Protein AF-G9K711-F1 (afdb_monomer_lite)

Radius of gyration: 16.86 Å; chains: 1; bounding box: 45×34×50 Å

pLDDT: mean 90.22, std 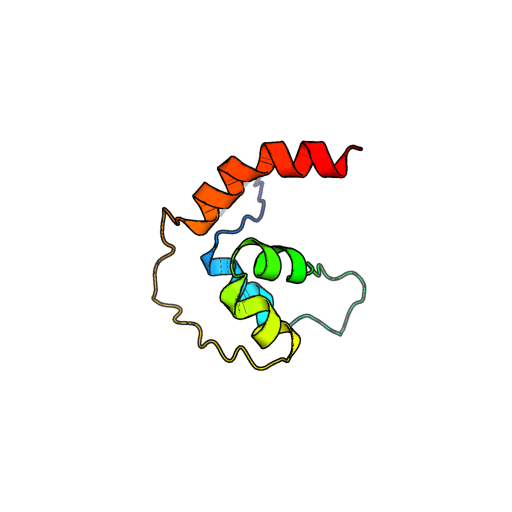9.46, range [45.94, 98.25]

Secondary structure (DSSP, 8-state):
--S----------HHHHHHHHHPPPPSS-SSS----SHHHHHHH-HHHHHHHHTT-------SSSPPPS--HHHHHHHHHHHHHHHHHT-

Foldseek 3Di:
DDDDDDDDDDDDALLCLVVLLPPDFDPPDDPDDRDDSLVVCCQQVVVCNVCSVVVNPPDDDDPVDDGDPDDPSVVVCVVCVVVVVVVVVD

Organism: Mustela putorius furo (NCBI:txid9669)

Sequence (90 aa):
HGFNCAESTNFATLRWIDYGKVATQCTCRKDMVKISMDVFVRILQPERYELWKQGKDLTVLDHTRPTALSSPELSTWSASRASLKAKLLR

Structure (mmCIF, N/CA/C/O backbone):
data_AF-G9K711-F1
#
_entry.id   AF-G9K711-F1
#
loop_
_atom_site.group_PDB
_atom_site.id
_atom_site.type_symbol
_atom_site.label_atom_id
_atom_site.label_alt_id
_atom_site.label_comp_id
_atom_site.label_asym_id
_atom_site.label_entity_id
_atom_site.label_seq_id
_atom_site.pdbx_PDB_ins_code
_atom_site.Cartn_x
_atom_site.Cartn_y
_atom_site.Cartn_z
_atom_site.occupancy
_atom_site.B_iso_or_equiv
_atom_site.auth_seq_id
_atom_site.auth_comp_id
_atom_site.auth_asym_id
_atom_site.auth_atom_id
_atom_site.pdbx_PDB_model_num
ATOM 1 N N . HIS A 1 1 ? 19.016 7.322 -25.527 1.00 77.19 1 HIS A N 1
ATOM 2 C CA . HIS A 1 1 ? 19.373 6.217 -24.609 1.00 77.19 1 HIS A CA 1
ATOM 3 C C . HIS A 1 1 ? 20.868 5.928 -24.735 1.00 77.19 1 HIS A C 1
ATOM 5 O O . HIS A 1 1 ? 21.399 6.142 -25.816 1.00 77.19 1 HIS A O 1
ATOM 11 N N . GLY A 1 2 ? 21.543 5.544 -23.646 1.00 94.12 2 GLY A N 1
ATOM 12 C CA . GLY A 1 2 ? 23.005 5.384 -23.548 1.00 94.12 2 GLY A CA 1
ATOM 13 C C . GLY A 1 2 ? 23.402 4.712 -22.223 1.00 94.12 2 GLY A C 1
ATOM 14 O O . GLY A 1 2 ? 22.519 4.197 -21.540 1.00 94.12 2 GLY A O 1
ATOM 15 N N . PHE A 1 3 ? 24.693 4.717 -21.860 1.00 87.62 3 PHE A N 1
ATOM 16 C CA . PHE A 1 3 ? 25.193 4.080 -20.628 1.00 87.62 3 PHE A CA 1
ATOM 17 C C . PHE A 1 3 ? 24.557 4.685 -19.368 1.00 87.62 3 PHE A C 1
ATOM 19 O O . PHE A 1 3 ? 24.633 5.897 -19.160 1.00 87.62 3 PHE A O 1
ATOM 26 N N . ASN A 1 4 ? 23.934 3.849 -18.533 1.00 96.94 4 ASN A N 1
ATOM 27 C CA . ASN A 1 4 ? 23.317 4.276 -17.281 1.00 96.94 4 ASN A CA 1
ATOM 28 C C . ASN A 1 4 ? 23.297 3.174 -16.204 1.00 96.94 4 ASN A C 1
ATOM 30 O O . ASN A 1 4 ? 23.557 2.003 -16.467 1.00 96.94 4 ASN A O 1
ATOM 34 N N . CYS A 1 5 ? 22.969 3.594 -14.981 1.00 97.19 5 CYS A N 1
ATOM 35 C CA . CYS A 1 5 ? 22.627 2.754 -13.836 1.00 97.19 5 CYS A CA 1
ATOM 36 C C . CYS A 1 5 ? 21.454 3.423 -13.100 1.00 97.19 5 CYS A C 1
ATOM 38 O O . CYS A 1 5 ? 21.430 4.652 -12.993 1.00 97.19 5 CYS A O 1
ATOM 40 N N . ALA A 1 6 ? 20.476 2.641 -12.638 1.00 97.50 6 ALA A N 1
ATOM 41 C CA . ALA A 1 6 ? 19.284 3.144 -11.959 1.00 97.50 6 ALA A CA 1
ATOM 42 C C . ALA A 1 6 ? 18.902 2.255 -10.768 1.00 97.50 6 ALA A C 1
ATOM 44 O O . ALA A 1 6 ? 19.003 1.031 -10.840 1.00 97.50 6 ALA A O 1
ATOM 45 N N . GLU A 1 7 ? 18.407 2.887 -9.707 1.00 98.25 7 GLU A N 1
ATOM 46 C CA . GLU A 1 7 ? 17.839 2.239 -8.524 1.00 98.25 7 GLU A CA 1
ATOM 47 C C . GLU A 1 7 ? 16.350 2.593 -8.412 1.00 98.25 7 GLU A C 1
ATOM 49 O O . GLU A 1 7 ? 15.929 3.680 -8.816 1.00 98.25 7 GLU A O 1
ATOM 54 N N . SER A 1 8 ? 15.535 1.677 -7.879 1.00 97.38 8 SER A N 1
ATOM 55 C CA . SER A 1 8 ? 14.108 1.925 -7.661 1.00 97.38 8 SER A CA 1
ATOM 56 C C . SER A 1 8 ? 13.577 1.199 -6.430 1.00 97.38 8 SER A C 1
ATOM 58 O O . SER A 1 8 ? 14.065 0.136 -6.053 1.00 97.38 8 SER A O 1
ATOM 60 N N . THR A 1 9 ? 12.539 1.776 -5.827 1.00 97.94 9 THR A N 1
ATOM 61 C CA . THR A 1 9 ? 11.754 1.149 -4.763 1.00 97.94 9 THR A CA 1
ATOM 62 C C . THR A 1 9 ? 10.291 1.562 -4.878 1.00 97.94 9 THR A C 1
ATOM 64 O O . THR A 1 9 ? 9.971 2.611 -5.445 1.00 97.94 9 THR A O 1
ATOM 67 N N . ASN A 1 10 ? 9.388 0.744 -4.341 1.00 97.94 10 ASN A N 1
ATOM 68 C CA . ASN A 1 10 ? 7.973 1.082 -4.254 1.00 97.94 10 ASN A CA 1
ATOM 69 C C . ASN A 1 10 ? 7.642 1.694 -2.890 1.00 97.94 10 ASN A C 1
ATOM 71 O O . ASN A 1 10 ? 8.239 1.368 -1.868 1.00 97.94 10 ASN A O 1
ATOM 75 N N . PHE A 1 11 ? 6.634 2.557 -2.878 1.00 95.62 11 PHE A N 1
ATOM 76 C CA . PHE A 1 11 ? 6.060 3.137 -1.671 1.00 95.62 11 PHE A CA 1
ATOM 77 C C . PHE A 1 11 ? 4.540 3.230 -1.829 1.00 95.62 11 PHE A C 1
ATOM 79 O O . PHE A 1 11 ? 4.004 3.028 -2.920 1.00 95.62 11 PHE A O 1
ATOM 86 N N . ALA A 1 12 ? 3.842 3.531 -0.737 1.00 93.69 12 ALA A N 1
ATOM 87 C CA . ALA A 1 12 ? 2.390 3.636 -0.720 1.00 93.69 12 ALA A CA 1
ATOM 88 C C . ALA A 1 12 ? 1.928 4.913 -0.015 1.00 93.69 12 ALA A C 1
ATOM 90 O O . ALA A 1 12 ? 2.604 5.456 0.856 1.00 93.69 12 ALA A O 1
ATOM 91 N N . THR A 1 13 ? 0.735 5.362 -0.391 1.00 92.50 13 THR A N 1
ATOM 92 C CA . THR A 1 13 ? -0.023 6.435 0.265 1.00 92.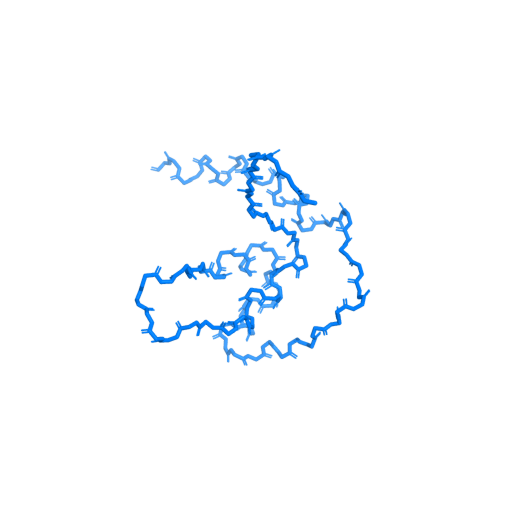50 13 THR A CA 1
ATOM 93 C C . THR A 1 13 ? -1.375 5.873 0.706 1.00 92.50 13 THR A C 1
ATOM 95 O O . THR A 1 13 ? -1.728 4.760 0.320 1.00 92.50 13 THR A O 1
ATOM 98 N N . LEU A 1 14 ? -2.185 6.612 1.470 1.00 91.94 14 LEU A N 1
ATOM 99 C CA . LEU A 1 14 ? -3.512 6.107 1.866 1.00 91.94 14 LEU A CA 1
ATOM 100 C C . LEU A 1 14 ? -4.403 5.753 0.676 1.00 91.94 14 LEU A C 1
ATOM 102 O O . LEU A 1 14 ? -5.128 4.763 0.715 1.00 91.94 14 LEU A O 1
ATOM 106 N N . ARG A 1 15 ? -4.294 6.5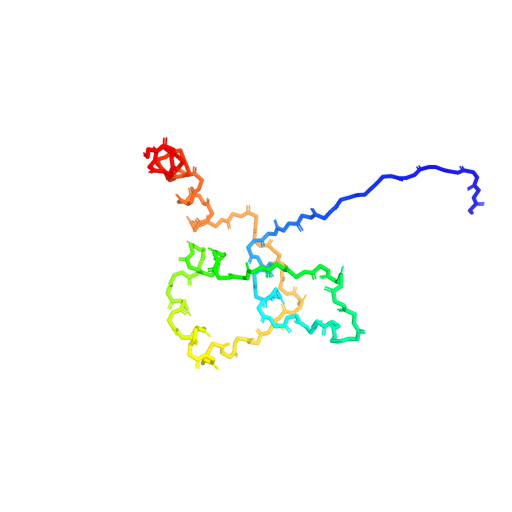18 -0.416 1.00 93.94 15 ARG A N 1
ATOM 107 C CA . ARG A 1 15 ? -5.051 6.262 -1.645 1.00 93.94 15 ARG A CA 1
ATOM 108 C C . ARG A 1 15 ? -4.740 4.881 -2.228 1.00 93.94 15 ARG A C 1
ATOM 110 O O . ARG A 1 15 ? -5.620 4.277 -2.827 1.00 93.94 15 ARG A O 1
ATOM 117 N N . TRP A 1 16 ? -3.522 4.367 -2.034 1.00 95.88 16 TRP A N 1
ATOM 118 C CA . TRP A 1 16 ? -3.119 3.045 -2.521 1.00 95.88 16 TRP A CA 1
ATOM 119 C C . TRP A 1 16 ? -3.898 1.900 -1.862 1.00 95.88 16 TRP A C 1
ATOM 121 O O . TRP A 1 16 ? -4.059 0.862 -2.495 1.00 95.88 16 TRP A O 1
ATOM 131 N N . ILE A 1 17 ? -4.430 2.072 -0.646 1.00 95.56 17 ILE A N 1
ATOM 132 C CA . ILE A 1 17 ? -5.141 0.998 0.068 1.00 95.56 17 ILE A CA 1
ATOM 133 C C . ILE A 1 17 ? -6.314 0.476 -0.766 1.00 95.56 17 ILE A C 1
ATOM 135 O O . ILE A 1 17 ? -6.456 -0.736 -0.923 1.00 95.56 17 ILE A O 1
ATOM 139 N N . ASP A 1 18 ? -7.105 1.369 -1.369 1.00 96.25 18 ASP A N 1
ATOM 140 C CA . ASP A 1 18 ? -8.237 0.948 -2.196 1.00 96.25 18 ASP A CA 1
ATOM 141 C C . ASP A 1 18 ? -7.785 0.197 -3.459 1.00 96.25 18 ASP A C 1
ATOM 143 O O . ASP A 1 18 ? -8.418 -0.786 -3.834 1.00 96.25 18 ASP A O 1
ATOM 147 N N . TYR A 1 19 ? -6.645 0.572 -4.051 1.00 97.00 19 TYR A N 1
ATOM 148 C CA . TYR A 1 19 ? -6.037 -0.183 -5.154 1.00 97.00 19 TYR A CA 1
ATOM 149 C C . TYR A 1 19 ? -5.549 -1.559 -4.700 1.00 97.00 19 TYR A C 1
ATOM 151 O O . TYR A 1 19 ? -5.799 -2.551 -5.378 1.00 97.00 19 TYR A O 1
ATOM 159 N N . GLY A 1 20 ? -4.877 -1.639 -3.549 1.00 96.69 20 GLY A N 1
ATOM 160 C CA . GLY A 1 20 ? -4.354 -2.892 -3.009 1.00 96.69 20 GLY A CA 1
ATOM 161 C C . GLY A 1 20 ? -5.451 -3.915 -2.705 1.00 96.69 20 GLY A C 1
ATOM 162 O O . GLY A 1 20 ? -5.252 -5.104 -2.942 1.00 96.69 20 GLY A O 1
ATOM 163 N N . LYS A 1 21 ? -6.632 -3.470 -2.248 1.00 96.56 21 LYS A N 1
ATOM 164 C CA . LYS A 1 21 ? -7.784 -4.354 -1.975 1.00 96.56 21 LYS A CA 1
ATOM 165 C C . LYS A 1 21 ? -8.344 -5.032 -3.222 1.00 96.56 21 LYS A C 1
ATOM 167 O O . LYS A 1 21 ? -8.810 -6.161 -3.116 1.00 96.56 21 LYS A O 1
ATOM 172 N N . VAL A 1 22 ? -8.315 -4.352 -4.369 1.00 95.69 22 VAL A N 1
ATOM 173 C CA . VAL A 1 22 ? -8.914 -4.838 -5.629 1.00 95.69 22 VAL A CA 1
ATOM 174 C C . VAL A 1 22 ? -7.873 -5.279 -6.661 1.00 95.69 22 VAL A C 1
ATOM 176 O O . VAL A 1 22 ? -8.221 -5.642 -7.784 1.00 95.69 22 VAL A O 1
ATOM 179 N N .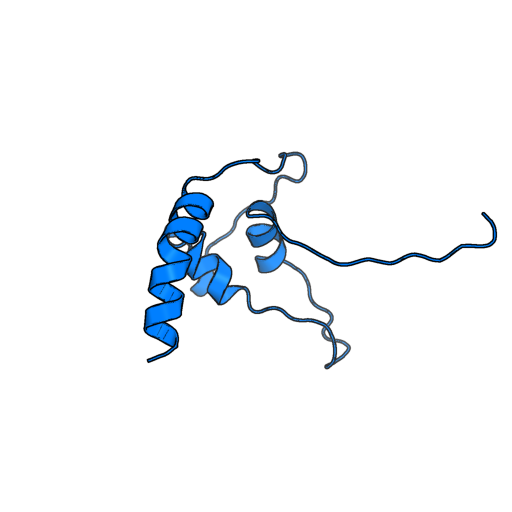 ALA A 1 23 ? -6.587 -5.252 -6.304 1.00 95.81 23 ALA A N 1
ATOM 180 C CA . ALA A 1 23 ? -5.507 -5.635 -7.197 1.00 95.81 23 ALA A CA 1
ATOM 181 C C . ALA A 1 23 ? -5.658 -7.097 -7.642 1.00 95.81 23 ALA A C 1
ATOM 183 O O . ALA A 1 23 ? -5.666 -8.023 -6.828 1.00 95.81 23 ALA A O 1
ATOM 184 N N . THR A 1 24 ? -5.726 -7.312 -8.956 1.00 95.38 24 THR A N 1
ATOM 185 C CA . THR A 1 24 ? -5.704 -8.661 -9.529 1.00 95.38 24 THR A CA 1
ATOM 186 C C . THR A 1 24 ? -4.295 -9.234 -9.407 1.00 95.38 24 THR A C 1
ATOM 188 O O . THR A 1 24 ? -3.327 -8.642 -9.882 1.00 95.38 24 THR A O 1
ATOM 191 N N . GLN A 1 25 ? -4.168 -10.389 -8.758 1.00 96.12 25 GLN A N 1
ATOM 192 C CA . GLN A 1 25 ? -2.882 -11.045 -8.520 1.00 96.12 25 GLN A CA 1
ATOM 193 C C . GLN A 1 25 ? -2.641 -12.148 -9.558 1.00 96.12 25 GLN A C 1
ATOM 195 O O . GLN A 1 25 ? -3.574 -12.874 -9.900 1.00 96.12 25 GLN A O 1
ATOM 200 N N . CYS A 1 26 ? -1.393 -12.346 -10.012 1.00 97.12 26 CYS A N 1
ATOM 201 C CA . CYS A 1 26 ? -1.078 -13.555 -10.788 1.00 97.12 26 CYS A CA 1
ATOM 202 C C . CYS A 1 26 ? -1.340 -14.794 -9.918 1.00 97.12 26 CYS A C 1
ATOM 204 O O . CYS A 1 26 ? -0.897 -14.907 -8.770 1.00 97.12 26 CYS A O 1
ATOM 206 N N . THR A 1 27 ? -2.065 -15.734 -10.510 1.00 96.75 27 THR A N 1
ATOM 207 C CA . THR A 1 27 ? -2.342 -17.079 -9.987 1.00 96.75 27 THR A CA 1
ATOM 208 C C . THR A 1 27 ? -1.433 -18.137 -10.621 1.00 96.75 27 THR A C 1
ATOM 210 O O . THR A 1 27 ? -1.401 -19.281 -10.186 1.00 96.75 27 THR A O 1
ATOM 213 N N . CYS A 1 28 ? -0.660 -17.723 -11.624 1.00 97.19 28 CYS A N 1
ATOM 214 C CA . CYS A 1 28 ? 0.241 -18.513 -12.448 1.00 97.19 28 CYS A CA 1
ATOM 215 C C . CYS A 1 28 ? 1.542 -18.949 -11.750 1.00 97.19 28 CYS A C 1
ATOM 217 O O . CYS A 1 28 ? 2.159 -19.938 -12.139 1.00 97.19 28 CYS A O 1
ATOM 219 N N . ARG A 1 29 ? 1.970 -18.208 -10.723 1.00 96.69 29 ARG A N 1
ATOM 220 C CA . ARG A 1 29 ? 3.240 -18.388 -10.013 1.00 96.69 29 ARG A CA 1
ATOM 221 C C . ARG A 1 29 ? 3.048 -18.219 -8.512 1.00 96.69 29 ARG A C 1
ATOM 223 O O . ARG A 1 29 ? 2.275 -17.372 -8.067 1.00 96.69 29 ARG A O 1
ATOM 230 N N . LYS A 1 30 ? 3.767 -19.027 -7.730 1.00 94.56 30 LYS A N 1
ATOM 231 C CA . LYS A 1 30 ? 3.664 -19.040 -6.259 1.00 94.56 30 LYS A CA 1
ATOM 232 C C . LYS A 1 30 ? 4.531 -17.978 -5.579 1.00 94.56 30 LYS A C 1
ATOM 234 O O . LYS A 1 30 ? 4.217 -17.579 -4.468 1.00 94.56 30 LYS A O 1
ATOM 239 N N . ASP A 1 31 ? 5.581 -17.518 -6.246 1.00 95.31 31 ASP A N 1
ATOM 240 C CA . ASP A 1 31 ? 6.591 -16.581 -5.743 1.00 95.31 31 ASP A CA 1
ATOM 241 C C . ASP A 1 31 ? 6.292 -15.112 -6.083 1.00 95.31 31 ASP A C 1
ATOM 243 O O . ASP A 1 31 ? 7.149 -14.242 -5.957 1.00 95.31 31 ASP A O 1
ATOM 247 N N . MET A 1 32 ? 5.062 -14.817 -6.506 1.00 97.19 32 MET A N 1
ATOM 248 C CA . MET A 1 32 ? 4.626 -13.444 -6.742 1.00 97.19 32 MET A CA 1
ATOM 249 C C . MET A 1 32 ? 4.455 -12.687 -5.427 1.00 97.19 32 MET A C 1
ATOM 251 O O . MET A 1 32 ? 3.946 -13.228 -4.444 1.00 97.19 32 MET A O 1
ATOM 255 N N . VAL A 1 33 ? 4.798 -11.397 -5.438 1.00 96.69 33 VAL A N 1
ATOM 256 C CA . VAL A 1 33 ? 4.584 -10.510 -4.290 1.00 96.69 33 VAL A CA 1
ATOM 257 C C . VAL A 1 33 ? 3.090 -10.408 -3.989 1.00 96.69 33 VAL A C 1
ATOM 259 O O . VAL A 1 33 ? 2.294 -9.990 -4.831 1.00 96.69 33 VAL A O 1
ATOM 262 N N . LYS A 1 34 ? 2.719 -10.775 -2.762 1.00 96.44 34 LYS A N 1
ATOM 263 C CA . LYS A 1 34 ? 1.370 -10.625 -2.216 1.00 96.44 34 LYS A CA 1
ATOM 264 C C . LYS A 1 34 ? 1.480 -9.997 -0.839 1.00 96.44 34 LYS A C 1
ATOM 266 O O . LYS A 1 34 ? 2.096 -10.564 0.059 1.00 96.44 34 LYS A O 1
ATOM 271 N N . ILE A 1 35 ? 0.891 -8.819 -0.683 1.00 97.00 35 ILE A N 1
ATOM 272 C CA . ILE A 1 35 ? 0.871 -8.090 0.583 1.00 97.00 35 ILE A CA 1
ATOM 273 C C . ILE A 1 35 ? -0.525 -8.250 1.179 1.00 97.00 35 ILE A C 1
ATOM 275 O O . ILE A 1 35 ? -1.522 -8.004 0.501 1.00 97.00 35 ILE A O 1
ATOM 279 N N . SER A 1 36 ? -0.606 -8.677 2.440 1.00 96.88 36 SER A N 1
ATOM 280 C CA . SER A 1 36 ? -1.889 -8.739 3.141 1.00 96.88 36 SER A CA 1
ATOM 281 C C . SER A 1 36 ? -2.428 -7.328 3.359 1.00 96.88 36 SER A C 1
ATOM 283 O O . SER A 1 36 ? -1.806 -6.517 4.047 1.00 96.88 36 SER A O 1
ATOM 285 N N . MET A 1 37 ? -3.606 -7.049 2.800 1.00 97.75 37 MET A N 1
ATOM 286 C CA . MET A 1 37 ? -4.268 -5.753 2.963 1.00 97.75 37 MET A CA 1
ATOM 287 C C . MET A 1 37 ? -4.914 -5.576 4.343 1.00 97.75 37 MET A C 1
ATOM 289 O O . MET A 1 37 ? -5.228 -4.453 4.725 1.00 97.75 37 MET A O 1
ATOM 293 N N . ASP A 1 38 ? -5.062 -6.659 5.111 1.00 96.69 38 ASP A N 1
ATOM 294 C CA . ASP A 1 38 ? -5.815 -6.707 6.371 1.00 96.69 38 ASP A CA 1
ATOM 295 C C . ASP A 1 38 ? -5.355 -5.653 7.385 1.00 96.69 38 ASP A C 1
ATOM 297 O O . ASP A 1 38 ? -6.162 -4.879 7.898 1.00 96.69 38 ASP A O 1
ATOM 301 N N . VAL A 1 39 ? -4.039 -5.536 7.588 1.00 93.75 39 VAL A N 1
ATOM 302 C CA . VAL A 1 39 ? -3.462 -4.566 8.528 1.00 93.75 39 VAL A CA 1
ATOM 303 C C . VAL A 1 39 ? -3.732 -3.118 8.116 1.00 93.75 39 VAL A C 1
ATOM 305 O O . VAL A 1 39 ? -3.990 -2.280 8.978 1.00 93.75 39 VAL A O 1
ATOM 308 N N . PHE A 1 40 ? -3.712 -2.822 6.815 1.00 94.44 40 PHE A N 1
ATOM 309 C CA . PHE A 1 40 ? -3.928 -1.469 6.310 1.00 94.44 40 PHE A CA 1
ATOM 310 C C . PHE A 1 40 ? -5.391 -1.066 6.446 1.00 94.44 40 PHE A C 1
ATOM 312 O O . PHE A 1 40 ? -5.668 0.020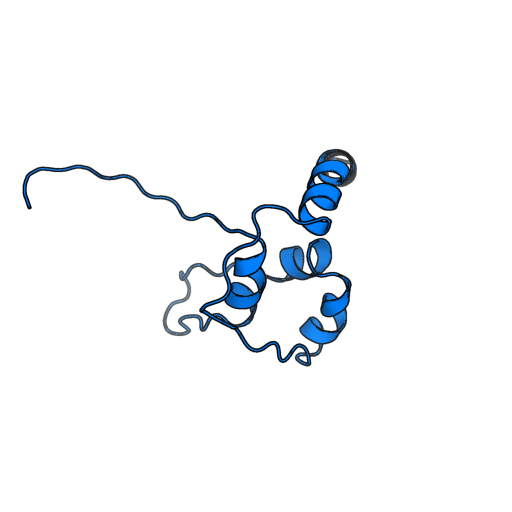 6.943 1.00 94.44 40 PHE A O 1
ATOM 319 N N . VAL A 1 41 ? -6.325 -1.948 6.078 1.00 95.25 41 VAL A N 1
ATOM 320 C CA . VAL A 1 41 ? -7.762 -1.662 6.201 1.00 95.25 41 VAL A CA 1
ATOM 321 C C . VAL A 1 41 ? -8.157 -1.544 7.671 1.00 95.25 41 VAL A C 1
ATOM 323 O O . VAL A 1 41 ? -8.796 -0.572 8.052 1.00 95.25 41 VAL A O 1
ATOM 326 N N . ARG A 1 42 ? -7.704 -2.468 8.527 1.00 92.94 42 ARG A N 1
ATOM 327 C CA . ARG A 1 42 ? -8.045 -2.459 9.957 1.00 92.94 42 ARG A CA 1
ATOM 328 C C . ARG A 1 42 ? -7.594 -1.190 10.677 1.00 92.94 42 ARG A C 1
ATOM 330 O O . ARG A 1 42 ? -8.282 -0.725 11.575 1.00 92.94 42 ARG A O 1
ATOM 337 N N . ILE A 1 43 ? -6.414 -0.675 10.334 1.00 89.44 43 ILE A N 1
ATOM 338 C CA . ILE A 1 43 ? -5.806 0.459 11.041 1.00 89.44 43 ILE A CA 1
ATOM 339 C C . ILE A 1 43 ? -6.189 1.799 10.406 1.00 89.44 43 ILE A C 1
ATOM 341 O O . ILE A 1 43 ? -6.391 2.767 11.132 1.00 89.44 43 ILE A O 1
ATOM 345 N N . LEU A 1 44 ? -6.251 1.873 9.073 1.00 91.06 44 LEU A N 1
ATOM 346 C CA . LEU A 1 44 ? -6.358 3.137 8.331 1.00 91.06 44 LEU A CA 1
ATOM 347 C C . LEU A 1 44 ? -7.722 3.337 7.651 1.00 91.06 44 LEU A C 1
ATOM 349 O O . LEU A 1 44 ? -7.959 4.410 7.110 1.00 91.06 44 LEU A O 1
ATOM 353 N N . GLN A 1 45 ? -8.595 2.324 7.659 1.00 92.88 45 GLN A N 1
ATOM 354 C CA . GLN A 1 45 ? -9.995 2.388 7.210 1.00 92.88 45 GLN A CA 1
ATOM 355 C C . GLN A 1 45 ? -10.909 1.579 8.167 1.00 92.88 45 GLN A C 1
ATOM 357 O O . GLN A 1 45 ? -11.643 0.688 7.715 1.00 92.88 45 GLN A O 1
ATOM 362 N N . PRO A 1 46 ? -10.823 1.783 9.500 1.00 92.69 46 PRO A N 1
ATOM 363 C CA . PRO A 1 46 ? -11.497 0.931 10.486 1.00 92.69 46 PRO A CA 1
ATOM 364 C C . PRO A 1 46 ? -13.018 0.872 10.293 1.00 92.69 46 PRO A C 1
ATOM 366 O O . PRO A 1 46 ? -13.624 -0.178 10.497 1.00 92.69 46 PRO A O 1
ATOM 369 N N . GLU A 1 47 ? -13.632 1.962 9.834 1.00 94.25 47 GLU A N 1
ATOM 370 C CA . GLU A 1 47 ? -15.066 2.061 9.549 1.00 94.25 47 GLU A CA 1
ATOM 371 C C . GLU A 1 47 ? -15.518 1.150 8.398 1.00 94.25 47 GLU A C 1
ATOM 373 O O . GLU A 1 47 ? -16.681 0.754 8.332 1.00 94.25 47 GLU A O 1
ATOM 378 N N . ARG A 1 48 ? -14.592 0.768 7.514 1.00 95.44 48 ARG A N 1
ATOM 379 C CA . ARG A 1 48 ? -14.846 -0.117 6.368 1.00 95.44 48 ARG A CA 1
ATOM 380 C C . ARG A 1 48 ? -14.393 -1.548 6.610 1.00 95.44 48 ARG A C 1
ATOM 382 O O . ARG A 1 48 ? -14.737 -2.419 5.814 1.00 95.44 48 ARG A O 1
ATOM 389 N N . TYR A 1 49 ? -13.642 -1.811 7.679 1.00 96.38 49 TYR A N 1
ATOM 390 C CA . TYR A 1 49 ? -12.977 -3.094 7.899 1.00 96.38 49 TYR A CA 1
ATOM 391 C C . TYR A 1 49 ? -13.953 -4.275 7.910 1.00 96.38 49 TYR A C 1
ATOM 393 O O . TYR A 1 49 ? -13.779 -5.212 7.132 1.00 96.38 49 TYR A O 1
ATOM 401 N N . GLU A 1 50 ? -15.024 -4.205 8.703 1.00 97.69 50 GLU A N 1
ATOM 402 C CA . GLU A 1 50 ? -16.013 -5.290 8.786 1.00 97.69 50 GLU A CA 1
ATOM 403 C C . GLU A 1 50 ? -16.743 -5.523 7.455 1.00 97.69 50 GLU A C 1
ATOM 405 O O . GLU A 1 50 ? -16.910 -6.663 7.016 1.00 97.69 50 GLU A O 1
ATOM 410 N N . LEU A 1 51 ? -17.125 -4.445 6.760 1.00 97.31 51 LEU A N 1
ATOM 411 C CA . LEU A 1 51 ? -17.756 -4.536 5.441 1.00 97.31 51 LEU A CA 1
ATOM 412 C C . LEU A 1 51 ? -16.806 -5.142 4.403 1.00 97.31 51 LEU A C 1
ATOM 414 O O . LEU A 1 51 ? -17.220 -5.978 3.600 1.00 97.31 51 LEU A O 1
ATOM 418 N N . TRP A 1 52 ? -15.527 -4.774 4.441 1.00 97.12 52 TRP A N 1
ATOM 419 C CA . TRP A 1 52 ? -14.505 -5.313 3.551 1.00 97.12 52 TRP A CA 1
ATOM 420 C C . TRP A 1 52 ? -14.241 -6.801 3.809 1.00 97.12 52 TRP A C 1
ATOM 422 O O . TRP A 1 52 ? -14.213 -7.579 2.855 1.00 97.12 52 TRP A O 1
ATOM 432 N N . LYS A 1 53 ? -14.144 -7.236 5.074 1.00 97.06 53 LYS A N 1
ATOM 433 C CA . LYS A 1 53 ? -13.999 -8.663 5.430 1.00 97.06 53 LYS A CA 1
ATOM 434 C C . LYS A 1 53 ? -15.185 -9.508 4.963 1.00 97.06 53 LYS A C 1
ATOM 436 O O . LYS A 1 53 ? -14.996 -10.673 4.627 1.00 97.06 53 LYS A O 1
ATOM 441 N N . GLN A 1 54 ? -16.379 -8.919 4.902 1.00 97.31 54 GLN A N 1
ATOM 442 C CA . GLN A 1 54 ? -17.589 -9.552 4.367 1.00 97.31 54 GLN A CA 1
ATOM 443 C C . GLN A 1 54 ? -17.699 -9.481 2.832 1.00 97.31 54 GLN A C 1
ATOM 445 O O . GLN A 1 54 ? -18.685 -9.967 2.281 1.00 97.31 54 GLN A O 1
ATOM 450 N N . GLY A 1 55 ? -16.743 -8.857 2.134 1.00 95.25 55 GLY A N 1
ATOM 451 C CA . GLY A 1 55 ? -16.795 -8.664 0.681 1.00 95.25 55 GLY A CA 1
ATOM 452 C C . GLY A 1 55 ? -17.843 -7.645 0.214 1.00 95.25 55 GLY A C 1
ATOM 453 O O . GLY A 1 55 ? -18.233 -7.665 -0.949 1.00 95.25 55 GLY A O 1
ATOM 454 N N . LYS A 1 56 ? -18.316 -6.764 1.106 1.00 95.88 56 LYS A N 1
ATOM 455 C CA . LYS A 1 56 ? -19.378 -5.770 0.845 1.00 95.88 56 LYS A CA 1
ATOM 456 C C . LYS A 1 56 ? -18.858 -4.346 0.623 1.00 95.88 56 LYS A C 1
ATOM 458 O O . LYS A 1 56 ? -19.643 -3.436 0.378 1.00 95.88 56 LYS A O 1
ATOM 463 N N . ASP A 1 57 ? -17.548 -4.137 0.706 1.00 94.56 57 ASP A N 1
ATOM 464 C CA . ASP A 1 57 ? -16.911 -2.852 0.404 1.00 94.56 57 ASP A CA 1
ATOM 465 C C . ASP A 1 57 ? -16.714 -2.684 -1.116 1.00 94.56 57 ASP A C 1
ATOM 467 O O . ASP A 1 57 ? -15.643 -2.960 -1.656 1.00 94.56 57 ASP A O 1
ATOM 471 N N . LEU A 1 58 ? -17.771 -2.252 -1.811 1.00 89.12 58 LEU A N 1
ATOM 472 C CA . LEU A 1 58 ? -17.836 -2.118 -3.278 1.00 89.12 58 LEU A CA 1
ATOM 473 C C . LEU A 1 58 ? -17.289 -0.778 -3.796 1.00 89.12 58 LEU A C 1
ATOM 475 O O . LEU A 1 58 ? -17.871 -0.142 -4.675 1.00 89.12 58 LEU A O 1
ATOM 479 N N . THR A 1 59 ? -16.186 -0.308 -3.226 1.00 87.31 59 THR A N 1
ATOM 480 C CA . THR A 1 59 ? -15.670 1.023 -3.557 1.00 87.31 59 THR A CA 1
ATOM 481 C C . THR A 1 59 ? -15.202 1.123 -5.006 1.00 87.31 59 THR A C 1
ATOM 483 O O . THR A 1 59 ? -14.324 0.382 -5.444 1.00 87.31 59 THR A O 1
ATOM 486 N N . VAL A 1 60 ? -15.767 2.091 -5.731 1.00 90.94 60 VAL A N 1
ATOM 487 C CA . VAL A 1 60 ? -15.373 2.435 -7.101 1.00 90.94 60 VAL A CA 1
ATOM 488 C C . VAL A 1 60 ? -14.152 3.353 -7.061 1.00 90.94 60 VAL A C 1
ATOM 490 O O . VAL A 1 60 ? -14.150 4.380 -6.380 1.00 90.94 60 VAL A O 1
ATOM 493 N N . LEU A 1 61 ? -13.100 2.982 -7.793 1.00 93.62 61 LEU A N 1
ATOM 494 C CA . LEU A 1 61 ? -11.872 3.765 -7.880 1.00 93.62 61 LEU A CA 1
ATOM 495 C C . LEU A 1 61 ? -12.028 4.914 -8.880 1.00 93.62 61 LEU A C 1
ATOM 497 O O . LEU A 1 61 ? -12.087 4.697 -10.087 1.00 93.62 61 LEU A O 1
ATOM 501 N N . ASP A 1 62 ? -12.009 6.148 -8.383 1.00 94.12 62 ASP A N 1
ATOM 502 C CA . ASP A 1 62 ? -11.767 7.320 -9.223 1.00 94.12 62 ASP A CA 1
ATOM 503 C C . ASP A 1 62 ? -10.256 7.499 -9.441 1.00 94.12 62 ASP A C 1
ATOM 505 O O . ASP A 1 62 ? -9.506 7.882 -8.535 1.00 94.12 62 ASP A O 1
ATOM 509 N N . HIS A 1 63 ? -9.807 7.203 -10.661 1.00 95.12 63 HIS A N 1
ATOM 510 C CA . HIS A 1 63 ? -8.404 7.291 -11.062 1.00 95.12 63 HIS A CA 1
ATOM 511 C C . HIS A 1 63 ? -7.911 8.727 -11.270 1.00 95.12 63 HIS A C 1
ATOM 513 O O . HIS A 1 63 ? -6.701 8.946 -11.281 1.00 95.12 63 HIS A O 1
ATOM 519 N N . THR A 1 64 ? -8.822 9.690 -11.423 1.00 95.50 64 THR A N 1
ATOM 520 C CA . THR A 1 64 ? -8.488 11.105 -11.637 1.00 95.50 64 THR A CA 1
ATOM 521 C C . THR A 1 64 ? -8.293 11.856 -10.322 1.00 95.50 64 THR A C 1
ATOM 523 O O . THR A 1 64 ? -7.630 12.894 -10.285 1.00 95.50 64 THR A O 1
ATOM 526 N N . ARG A 1 65 ? -8.805 11.299 -9.217 1.00 91.19 65 ARG A N 1
ATOM 527 C CA . ARG A 1 65 ? -8.680 11.889 -7.887 1.00 91.19 65 ARG A CA 1
ATOM 528 C C . ARG A 1 65 ? -7.215 11.915 -7.421 1.00 91.19 65 ARG A C 1
ATOM 530 O O . ARG A 1 65 ? -6.585 10.852 -7.322 1.00 91.19 65 ARG A O 1
ATOM 537 N N . PRO A 1 66 ? -6.679 13.092 -7.044 1.00 90.75 66 PRO A N 1
ATOM 538 C CA . PRO A 1 66 ? -5.321 13.200 -6.533 1.00 90.75 66 PRO A CA 1
ATOM 539 C C . PRO A 1 66 ? -5.180 12.524 -5.163 1.00 90.75 66 PRO A C 1
ATOM 541 O O . PRO A 1 66 ? -6.139 12.346 -4.410 1.00 90.75 66 PRO A O 1
ATOM 544 N N . THR A 1 67 ? -3.950 12.150 -4.818 1.00 89.25 67 THR A N 1
ATOM 545 C CA . THR A 1 67 ? -3.625 11.690 -3.465 1.00 89.25 67 THR A CA 1
ATOM 546 C C . THR A 1 67 ? -3.640 12.880 -2.506 1.00 89.25 67 THR A C 1
ATOM 548 O O . THR A 1 67 ? -2.918 13.848 -2.728 1.00 89.25 67 THR A O 1
ATOM 551 N N . ALA A 1 68 ? -4.416 12.797 -1.424 1.00 85.75 68 ALA A N 1
ATOM 552 C CA . ALA A 1 68 ? -4.368 13.792 -0.357 1.00 85.75 68 ALA A CA 1
ATOM 553 C C . ALA A 1 68 ? -2.993 13.776 0.339 1.00 85.75 68 ALA A C 1
ATOM 555 O O . ALA A 1 68 ? -2.481 12.710 0.686 1.00 85.75 68 ALA A O 1
ATOM 556 N N . LEU A 1 69 ? -2.399 14.957 0.539 1.00 78.38 69 LEU A N 1
ATOM 557 C CA . LEU A 1 69 ? -1.088 15.116 1.187 1.00 78.38 69 LEU A CA 1
ATOM 558 C C . LEU A 1 69 ? -1.161 15.016 2.718 1.00 78.38 69 LEU A C 1
ATOM 560 O O . LEU A 1 69 ? -0.145 14.799 3.374 1.00 78.38 69 LEU A O 1
ATOM 564 N N . SER A 1 70 ? -2.358 15.155 3.285 1.00 79.69 70 SER A N 1
ATOM 565 C CA . SER A 1 70 ? -2.631 14.997 4.707 1.00 79.69 70 SER A CA 1
ATOM 566 C C . SER A 1 70 ? -3.902 14.182 4.910 1.00 79.69 70 SER A C 1
ATOM 568 O O . SER A 1 70 ? -4.804 14.175 4.071 1.00 79.69 70 SER A O 1
ATOM 570 N N . SER A 1 71 ? -3.958 13.465 6.028 1.00 79.88 71 SER A N 1
ATOM 571 C CA . SER A 1 71 ? -5.160 12.763 6.461 1.00 79.88 71 SER A CA 1
ATOM 572 C C . SER A 1 71 ? -5.148 12.621 7.987 1.00 79.88 71 SER A C 1
ATOM 574 O O . SER A 1 71 ? -4.092 12.307 8.557 1.00 79.88 71 SER A O 1
ATOM 576 N N . PRO A 1 72 ? -6.297 12.842 8.652 1.00 81.81 72 PRO A N 1
ATOM 577 C CA . PRO A 1 72 ? -6.459 12.593 10.083 1.00 81.81 72 PRO A CA 1
ATOM 578 C C . PRO A 1 72 ? -6.136 11.149 10.491 1.00 81.81 72 PRO A C 1
ATOM 580 O O . PRO A 1 72 ? -5.577 10.908 11.558 1.00 81.81 72 PRO A O 1
ATOM 583 N N . GLU A 1 73 ? -6.450 10.172 9.643 1.00 80.44 73 GLU A N 1
ATOM 584 C CA . GLU A 1 73 ? -6.170 8.754 9.879 1.00 80.44 73 GLU A CA 1
ATOM 585 C C . GLU A 1 73 ? -4.656 8.502 9.937 1.00 80.44 73 GLU A C 1
ATOM 587 O O . GLU A 1 73 ? -4.160 7.840 10.853 1.00 80.44 73 GLU A O 1
ATOM 592 N N . LEU A 1 74 ? -3.897 9.091 9.002 1.00 80.25 74 LEU A N 1
ATOM 593 C CA . LEU A 1 74 ? -2.439 8.955 8.968 1.00 80.25 74 LEU A CA 1
ATOM 594 C C . LEU A 1 74 ? -1.764 9.657 10.153 1.00 80.25 74 LEU A C 1
ATOM 596 O O . LEU A 1 74 ? -0.791 9.134 10.707 1.00 80.25 74 LEU A O 1
ATOM 600 N N . SER A 1 75 ? -2.259 10.835 10.547 1.00 84.31 75 SER A N 1
ATOM 601 C CA . SER A 1 75 ? -1.721 11.568 11.698 1.00 84.31 75 SER A CA 1
ATOM 602 C C . SER A 1 75 ? -2.010 10.829 13.006 1.00 84.31 75 SER A C 1
ATOM 604 O O . SER A 1 75 ? -1.097 10.631 13.812 1.00 84.31 75 SER A O 1
ATOM 606 N N . THR A 1 76 ? -3.232 10.318 13.166 1.00 83.56 76 THR A N 1
ATOM 607 C CA . THR A 1 76 ? -3.649 9.502 14.314 1.00 83.56 76 THR A CA 1
ATOM 608 C C . THR A 1 76 ? -2.813 8.228 14.420 1.00 83.56 76 THR A C 1
ATOM 610 O O . THR A 1 76 ? -2.303 7.905 15.499 1.00 83.56 76 THR A O 1
ATOM 613 N N . TRP A 1 77 ? -2.596 7.526 13.302 1.00 81.38 77 TRP A N 1
ATOM 614 C CA . TRP A 1 77 ? -1.710 6.364 13.268 1.00 81.38 77 TRP A CA 1
ATOM 615 C C . TRP A 1 77 ? -0.276 6.732 13.650 1.00 81.38 77 TRP A C 1
ATOM 617 O O . TRP A 1 77 ? 0.324 6.059 14.488 1.00 81.38 77 TRP A O 1
ATOM 627 N N . SER A 1 78 ? 0.267 7.813 13.085 1.00 85.19 78 SER A N 1
ATOM 628 C CA . SER A 1 78 ? 1.644 8.245 13.351 1.00 85.19 78 SER A CA 1
ATOM 629 C C . SER A 1 78 ? 1.864 8.561 14.832 1.00 85.19 78 SER A C 1
ATOM 631 O O . SER A 1 78 ? 2.865 8.123 15.402 1.00 85.19 78 SER A O 1
ATOM 633 N N . ALA A 1 79 ? 0.905 9.238 15.473 1.00 85.94 79 ALA A N 1
ATOM 634 C CA . ALA A 1 79 ? 0.922 9.507 16.911 1.00 85.94 79 ALA A CA 1
ATOM 635 C C . ALA A 1 79 ? 0.810 8.215 17.743 1.00 85.94 79 ALA A C 1
ATOM 637 O O . ALA A 1 79 ? 1.518 8.031 18.733 1.00 85.94 79 ALA A O 1
ATOM 638 N N . SER A 1 80 ? -0.030 7.275 17.306 1.00 82.56 80 SER A N 1
ATOM 639 C CA . SER A 1 80 ? -0.269 6.005 18.007 1.00 82.56 80 SER A CA 1
ATOM 640 C C . SER A 1 80 ? 0.851 4.976 17.806 1.00 82.56 80 SER A C 1
ATOM 642 O O . SER A 1 80 ? 0.993 4.046 18.606 1.00 82.56 80 SER A O 1
ATOM 644 N N . ARG A 1 81 ? 1.678 5.138 16.764 1.00 83.25 81 ARG A N 1
ATOM 645 C CA . ARG A 1 81 ? 2.708 4.177 16.332 1.00 83.25 81 ARG A CA 1
ATOM 646 C C . ARG A 1 81 ? 3.679 3.804 17.449 1.00 83.25 81 ARG A C 1
ATOM 648 O O . ARG A 1 81 ? 4.016 2.631 17.596 1.00 83.25 81 ARG A O 1
ATOM 655 N N . ALA A 1 82 ? 4.125 4.785 18.235 1.00 78.88 82 ALA A N 1
ATOM 656 C CA . ALA A 1 82 ? 5.064 4.557 19.334 1.00 78.88 82 ALA A CA 1
ATOM 657 C C . ALA A 1 82 ? 4.451 3.679 20.439 1.00 78.88 82 ALA A C 1
ATOM 659 O O . ALA A 1 82 ? 5.085 2.729 20.899 1.00 78.88 82 ALA A O 1
ATOM 660 N N . SER A 1 83 ? 3.191 3.943 20.801 1.00 80.62 83 SER A N 1
ATOM 661 C CA . SER A 1 83 ? 2.456 3.152 21.794 1.00 80.62 83 SER A CA 1
ATOM 662 C C . SER A 1 83 ? 2.193 1.727 21.302 1.00 80.62 83 SER A C 1
ATOM 664 O O . SER A 1 83 ? 2.397 0.765 22.043 1.00 80.62 83 SER A O 1
ATOM 666 N N . LEU A 1 84 ? 1.807 1.571 20.031 1.00 74.00 84 LEU A N 1
ATOM 667 C CA . LEU A 1 84 ? 1.557 0.259 19.431 1.00 74.00 84 LEU A CA 1
ATOM 668 C C . LEU A 1 84 ? 2.828 -0.600 19.404 1.00 74.00 84 LEU A C 1
ATOM 670 O O . LEU A 1 84 ? 2.794 -1.771 19.776 1.00 74.00 84 LEU A O 1
ATOM 674 N N . LYS A 1 85 ? 3.965 0.001 19.028 1.00 74.56 85 LYS A N 1
ATOM 675 C CA . LYS A 1 85 ? 5.270 -0.672 19.027 1.00 74.56 85 LYS A CA 1
ATOM 676 C C . LYS A 1 85 ? 5.665 -1.132 20.434 1.00 74.56 85 LYS A C 1
ATOM 678 O O . LYS A 1 85 ? 6.142 -2.248 20.587 1.00 74.56 85 LYS A O 1
ATOM 683 N N . ALA A 1 86 ? 5.421 -0.313 21.458 1.00 76.06 86 ALA A N 1
ATOM 684 C CA . ALA A 1 86 ? 5.707 -0.672 22.847 1.00 76.06 86 ALA A CA 1
ATOM 685 C C . ALA A 1 86 ? 4.833 -1.830 23.369 1.00 76.06 86 ALA A C 1
ATOM 687 O O . ALA A 1 86 ? 5.298 -2.613 24.192 1.00 76.06 86 ALA A O 1
ATOM 688 N N . LYS A 1 87 ? 3.588 -1.957 22.889 1.00 70.31 87 LYS A N 1
ATOM 689 C CA . LYS A 1 87 ? 2.677 -3.056 23.260 1.00 70.31 87 LYS A CA 1
ATOM 690 C C . LYS A 1 87 ? 2.995 -4.380 22.562 1.00 70.31 87 LYS A C 1
ATOM 692 O O . LYS A 1 87 ? 2.726 -5.418 23.140 1.00 70.31 87 LYS A O 1
ATOM 697 N N . LEU A 1 88 ? 3.541 -4.341 21.344 1.00 62.91 88 LEU A N 1
ATOM 698 C CA . LEU A 1 88 ? 3.905 -5.535 20.563 1.00 62.91 88 LEU A CA 1
ATOM 699 C C . LEU A 1 88 ? 5.292 -6.107 20.912 1.00 62.91 88 LEU A C 1
ATOM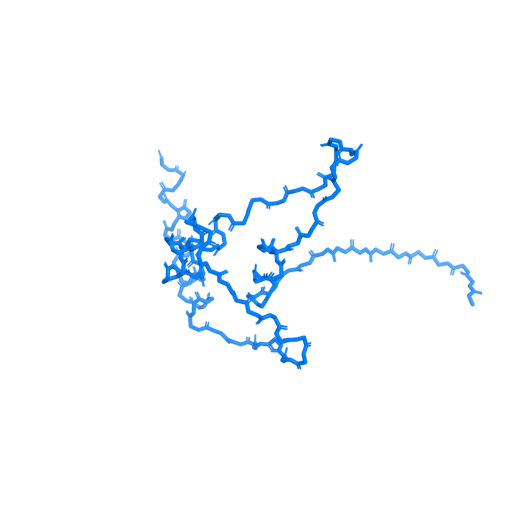 701 O O . LEU A 1 88 ? 5.612 -7.210 20.490 1.00 62.91 88 LEU A O 1
ATOM 705 N N . LEU A 1 89 ? 6.123 -5.343 21.628 1.00 59.16 89 LEU A N 1
ATOM 706 C CA . LEU A 1 89 ? 7.455 -5.752 22.098 1.00 59.16 89 LEU A CA 1
ATOM 707 C C . LEU A 1 89 ? 7.454 -6.267 23.552 1.00 59.16 89 LEU A C 1
ATOM 709 O O . LEU A 1 89 ? 8.524 -6.480 24.119 1.00 59.16 89 LEU A O 1
ATOM 713 N N . ARG A 1 90 ? 6.274 -6.420 24.157 1.00 45.94 90 ARG A N 1
ATOM 714 C CA . ARG A 1 90 ? 6.065 -7.116 25.432 1.00 45.94 90 ARG A CA 1
ATOM 715 C C . ARG A 1 90 ? 5.458 -8.481 25.159 1.00 45.94 90 ARG A C 1
ATOM 717 O O . ARG A 1 90 ? 5.781 -9.396 25.940 1.00 45.94 90 ARG A O 1
#